Protein AF-J9YYL7-F1 (afdb_monomer)

Sequence (156 aa):
MSNNVCNCLGYFLAYDLSNFLKIMRFIILFLLGVLVISCETTSPVASPEIIPEPEQKIIYEPKEEVQVIEEKDERKIKDFSNIKSFEGKKIATLQEQYGDFNFSKLEQTFEFHRYNAGGCRVFIQNYTSNKLIIHITIYDLETNSVYEKYEEEKCL

Foldseek 3Di:
DDDPPPPVVVVVVVVVVVVVVVVVVVVVVVVVVVVVVPPPDDDPPPDPPPDPDDDDDPPDDDPPPPPPPPPDDPPPQDACQCVQVQQQHAPVVVCVRPNDFPDWDDDDFKIWTWDQRAQWIWIWIAGPPRRGTHGIWIAGNPVRDTDPGDDSVSRD

Structure (mmCIF, N/CA/C/O backbone):
data_AF-J9YYL7-F1
#
_entry.id   AF-J9YYL7-F1
#
loop_
_atom_site.group_PDB
_atom_site.id
_atom_site.type_symbol
_atom_site.label_atom_id
_atom_site.label_alt_id
_atom_site.label_comp_id
_atom_site.label_asym_id
_atom_site.label_entity_id
_atom_site.label_seq_id
_atom_site.pdbx_PDB_ins_code
_atom_site.Cartn_x
_atom_site.Cartn_y
_atom_site.Cartn_z
_atom_site.occupancy
_atom_site.B_iso_or_equiv
_atom_site.auth_seq_id
_atom_site.auth_comp_id
_atom_site.auth_asym_id
_atom_site.auth_atom_id
_atom_site.pdbx_PDB_model_num
ATOM 1 N N . MET A 1 1 ? 15.305 77.788 36.561 1.00 37.00 1 MET A N 1
ATOM 2 C CA . MET A 1 1 ? 14.373 76.748 36.068 1.00 37.00 1 MET A CA 1
ATOM 3 C C . MET A 1 1 ? 15.195 75.531 35.684 1.00 37.00 1 MET A C 1
ATOM 5 O O . MET A 1 1 ? 16.247 75.702 35.089 1.00 37.00 1 MET A O 1
ATOM 9 N N . SER A 1 2 ? 14.781 74.358 36.163 1.00 43.09 2 SER A N 1
ATOM 10 C CA . SER A 1 2 ? 15.556 73.110 36.201 1.00 43.09 2 SER A CA 1
ATOM 11 C C . SER A 1 2 ? 15.905 72.565 34.810 1.00 43.09 2 SER A C 1
ATOM 13 O O . SER A 1 2 ? 15.025 72.445 33.959 1.00 43.09 2 SER A O 1
ATOM 15 N N . ASN A 1 3 ? 17.175 72.208 34.601 1.00 46.25 3 ASN A N 1
ATOM 16 C CA . ASN A 1 3 ? 17.682 71.568 33.385 1.00 46.25 3 ASN A CA 1
ATOM 17 C C . ASN A 1 3 ? 17.266 70.088 33.347 1.00 46.25 3 ASN A C 1
ATOM 19 O O . ASN A 1 3 ? 17.994 69.224 33.829 1.00 46.25 3 ASN A O 1
ATOM 23 N N . ASN A 1 4 ? 16.118 69.778 32.745 1.00 55.53 4 ASN A N 1
ATOM 24 C CA . ASN A 1 4 ? 15.758 68.398 32.409 1.00 55.53 4 ASN A CA 1
ATOM 25 C C . ASN A 1 4 ? 16.406 68.005 31.075 1.00 55.53 4 ASN A C 1
ATOM 27 O O . ASN A 1 4 ? 15.763 68.014 30.026 1.00 55.53 4 ASN A O 1
ATOM 31 N N . VAL A 1 5 ? 17.692 67.648 31.111 1.00 57.06 5 VAL A N 1
ATOM 32 C CA . VAL A 1 5 ? 18.320 66.913 30.006 1.00 57.06 5 VAL A CA 1
ATOM 33 C C . VAL A 1 5 ? 17.769 65.488 30.056 1.00 57.06 5 VAL A C 1
ATOM 35 O O . VAL A 1 5 ? 18.203 64.662 30.857 1.00 57.06 5 VAL A O 1
ATOM 38 N N . CYS A 1 6 ? 16.744 65.222 29.247 1.00 59.53 6 CYS A N 1
ATOM 39 C CA . CYS A 1 6 ? 16.168 63.891 29.100 1.00 59.53 6 CYS A CA 1
ATOM 40 C C . CYS A 1 6 ? 17.238 62.964 28.508 1.00 59.53 6 CYS A C 1
ATOM 42 O O . CYS A 1 6 ? 17.609 63.085 27.341 1.00 59.53 6 CYS A O 1
ATOM 44 N N . ASN A 1 7 ? 17.777 62.067 29.333 1.00 62.38 7 ASN A N 1
ATOM 45 C CA . ASN A 1 7 ? 18.865 61.174 28.953 1.00 62.38 7 ASN A CA 1
ATOM 46 C C . ASN A 1 7 ? 18.301 59.976 28.162 1.00 62.38 7 ASN A C 1
ATOM 48 O O . ASN A 1 7 ? 18.249 58.848 28.654 1.00 62.38 7 ASN A O 1
ATOM 52 N N . CYS A 1 8 ? 17.811 60.239 26.944 1.00 59.81 8 CYS A N 1
ATOM 53 C CA . CYS A 1 8 ? 17.194 59.245 26.054 1.00 59.81 8 CYS A CA 1
ATOM 54 C C . CYS A 1 8 ? 18.130 58.065 25.750 1.00 59.81 8 CYS A C 1
ATOM 56 O O . CYS A 1 8 ? 17.670 56.936 25.601 1.00 59.81 8 CYS A O 1
ATOM 58 N N . LEU A 1 9 ? 19.444 58.312 25.727 1.00 58.00 9 LEU A N 1
ATOM 59 C CA . LEU A 1 9 ? 20.457 57.275 25.539 1.00 58.00 9 LEU A CA 1
ATOM 60 C C . LEU A 1 9 ? 20.478 56.285 26.716 1.00 58.00 9 LEU A C 1
ATOM 62 O O . LEU A 1 9 ? 20.575 55.080 26.508 1.00 58.00 9 LEU A O 1
ATOM 66 N N . GLY A 1 10 ? 20.305 56.776 27.947 1.00 60.97 10 GLY A N 1
ATOM 67 C CA . GLY A 1 10 ? 20.226 55.935 29.143 1.00 60.97 10 GLY A CA 1
ATOM 68 C C . GLY A 1 10 ? 18.981 55.046 29.163 1.00 60.97 10 GLY A C 1
ATOM 69 O O . GLY A 1 10 ? 19.075 53.876 29.520 1.00 60.97 10 GLY A O 1
ATOM 70 N N . TYR A 1 11 ? 17.832 55.563 28.716 1.00 61.41 11 TYR A N 1
ATOM 71 C CA . TYR A 1 11 ? 16.601 54.771 28.602 1.00 61.41 11 TYR A CA 1
ATOM 72 C C . TYR A 1 11 ? 16.683 53.705 27.504 1.00 61.41 11 TYR A C 1
ATOM 74 O O . TYR A 1 11 ? 16.217 52.588 27.718 1.00 61.41 11 TYR A O 1
ATOM 82 N N . PHE A 1 12 ? 17.305 54.017 26.363 1.00 60.12 12 PHE A N 1
ATOM 83 C CA . PHE A 1 12 ? 17.519 53.046 25.288 1.00 60.12 12 PHE A CA 1
ATOM 84 C C . PHE A 1 12 ? 18.457 51.914 25.729 1.00 60.12 12 PHE A C 1
ATOM 86 O O . PHE A 1 12 ? 18.115 50.741 25.589 1.00 60.12 12 PHE A O 1
ATOM 93 N N . LEU A 1 13 ? 19.587 52.255 26.360 1.00 58.84 13 LEU A N 1
ATOM 94 C CA . LEU A 1 13 ? 20.533 51.269 26.892 1.00 58.84 13 LEU A CA 1
ATOM 95 C C . LEU A 1 13 ? 19.921 50.426 28.020 1.00 58.84 13 LEU A C 1
ATOM 97 O O . LEU A 1 13 ? 20.156 49.223 28.077 1.00 58.84 13 LEU A O 1
ATOM 101 N N . ALA A 1 14 ? 19.104 51.020 28.896 1.00 64.38 14 ALA A N 1
ATOM 102 C CA . ALA A 1 14 ? 18.407 50.281 29.948 1.00 64.38 14 ALA A CA 1
ATOM 103 C C . ALA A 1 14 ? 17.335 49.331 29.386 1.00 64.38 14 ALA A C 1
ATOM 105 O O . ALA A 1 14 ? 17.177 48.217 29.889 1.00 64.38 14 ALA A O 1
ATOM 106 N N . TYR A 1 15 ? 16.619 49.745 28.335 1.00 66.88 15 TYR A N 1
ATOM 107 C CA . TYR A 1 15 ? 15.634 48.905 27.653 1.00 66.88 15 TYR A CA 1
ATOM 108 C C . TYR A 1 15 ? 16.302 47.696 26.990 1.00 66.88 15 TYR A C 1
ATOM 110 O O . TYR A 1 15 ? 15.877 46.561 27.222 1.00 66.88 15 TYR A O 1
ATOM 118 N N . ASP A 1 16 ? 17.386 47.925 26.251 1.00 64.00 16 ASP A N 1
ATOM 119 C CA . ASP A 1 16 ? 18.127 46.870 25.558 1.00 64.00 16 ASP A CA 1
ATOM 120 C C . ASP A 1 16 ? 18.799 45.905 26.551 1.00 64.00 16 ASP A C 1
ATOM 122 O O . ASP A 1 16 ? 18.652 44.687 26.448 1.00 64.00 16 ASP A O 1
ATOM 126 N N . LEU A 1 17 ? 19.396 46.434 27.628 1.00 70.19 17 LEU A N 1
ATOM 127 C CA . LEU A 1 17 ? 19.954 45.627 28.718 1.00 70.19 17 LEU A CA 1
ATOM 128 C C . LEU A 1 17 ? 18.874 44.782 29.414 1.00 70.19 17 LEU A C 1
ATOM 130 O O . LEU A 1 17 ? 19.106 43.612 29.720 1.00 70.19 17 LEU A O 1
ATOM 134 N N . SER A 1 18 ? 17.674 45.334 29.632 1.00 71.38 18 SER A N 1
ATOM 135 C CA . SER A 1 18 ? 16.562 44.598 30.251 1.00 71.38 18 SER A CA 1
ATOM 136 C C . SER A 1 18 ? 16.039 43.460 29.368 1.00 71.38 18 SER A C 1
ATOM 138 O O . SER A 1 18 ? 15.687 42.392 29.878 1.00 71.38 18 SER A O 1
ATOM 140 N N . ASN A 1 19 ? 16.025 43.654 28.047 1.00 73.75 19 ASN A N 1
ATOM 141 C CA . ASN A 1 19 ? 15.648 42.621 27.088 1.00 73.75 19 ASN A CA 1
ATOM 142 C C . ASN A 1 19 ? 16.740 41.558 26.969 1.00 73.75 19 ASN A C 1
ATOM 144 O O . ASN A 1 19 ? 16.424 40.369 26.995 1.00 73.75 19 ASN A O 1
ATOM 148 N N . PHE A 1 20 ? 18.010 41.962 26.958 1.00 72.31 20 PHE A N 1
ATOM 149 C CA . PHE A 1 20 ? 19.144 41.044 26.990 1.00 72.31 20 PHE A CA 1
ATOM 150 C C . PHE A 1 20 ? 19.128 40.163 28.250 1.00 72.31 20 PHE A C 1
ATOM 152 O O . PHE A 1 20 ? 19.264 38.946 28.154 1.00 72.31 20 PHE A O 1
ATOM 159 N N . LEU A 1 21 ? 18.852 40.739 29.426 1.00 73.38 21 LEU A N 1
ATOM 160 C CA . LEU A 1 21 ? 18.686 39.996 30.685 1.00 73.38 21 LEU A CA 1
ATOM 161 C C . LEU A 1 21 ? 17.524 38.995 30.637 1.00 73.38 21 LEU A C 1
ATOM 163 O O . LEU A 1 21 ? 17.659 37.873 31.132 1.00 73.38 21 LEU A O 1
ATOM 167 N N . LYS A 1 22 ? 16.390 39.366 30.029 1.00 75.81 22 LYS A N 1
ATOM 168 C CA . LYS A 1 22 ? 15.257 38.445 29.835 1.00 75.81 22 LYS A CA 1
ATOM 169 C C . LYS A 1 22 ? 15.639 37.288 28.915 1.00 75.81 22 LYS A C 1
ATOM 171 O O . LYS A 1 22 ? 15.399 36.139 29.275 1.00 75.81 22 LYS A O 1
ATOM 176 N N . ILE A 1 23 ? 16.264 37.579 27.774 1.00 78.94 23 ILE A N 1
ATOM 177 C CA . ILE A 1 23 ? 16.692 36.572 26.792 1.00 78.94 23 ILE A CA 1
ATOM 178 C C . ILE A 1 23 ? 17.724 35.622 27.414 1.00 78.94 23 ILE A C 1
ATOM 180 O O . ILE A 1 23 ? 17.555 34.407 27.338 1.00 78.94 23 ILE A O 1
ATOM 184 N N . MET A 1 24 ? 18.728 36.148 28.121 1.00 76.81 24 MET A N 1
ATOM 185 C CA . MET A 1 24 ? 19.731 35.336 28.821 1.00 76.81 24 MET A CA 1
ATOM 186 C C . MET A 1 24 ? 19.106 34.421 29.876 1.00 76.81 24 MET A C 1
ATOM 188 O O . MET A 1 24 ? 19.484 33.255 29.980 1.00 76.81 24 MET A O 1
ATOM 192 N N . ARG A 1 25 ? 18.103 34.899 30.623 1.00 77.06 25 ARG A N 1
ATOM 193 C CA . ARG A 1 25 ? 17.369 34.066 31.587 1.00 77.06 25 ARG A CA 1
ATOM 194 C C . ARG A 1 25 ? 16.623 32.917 30.902 1.00 77.06 25 ARG A C 1
ATOM 196 O O . ARG A 1 25 ? 16.635 31.806 31.425 1.00 77.06 25 ARG A O 1
ATOM 203 N N . PHE A 1 26 ? 16.014 33.159 29.741 1.00 76.50 26 PHE A N 1
ATOM 204 C CA . PHE A 1 26 ? 15.372 32.105 28.949 1.00 76.50 26 PHE A CA 1
ATOM 205 C C . PHE A 1 26 ? 16.379 31.079 28.419 1.00 76.50 26 PHE A C 1
ATOM 207 O O . PHE A 1 26 ? 16.121 29.883 28.517 1.00 76.50 26 PHE A O 1
ATOM 214 N N . ILE A 1 27 ? 17.540 31.525 27.930 1.00 79.62 27 ILE A N 1
ATOM 215 C CA . ILE A 1 27 ? 18.604 30.634 27.439 1.00 79.62 27 ILE A CA 1
ATOM 216 C C . ILE A 1 27 ? 19.144 29.751 28.573 1.00 79.62 27 ILE A C 1
ATOM 218 O O . ILE A 1 27 ? 19.286 28.545 28.388 1.00 79.62 27 ILE A O 1
ATOM 222 N N . ILE A 1 28 ? 19.385 30.313 29.763 1.00 77.50 28 ILE A N 1
ATOM 223 C CA . ILE A 1 28 ? 19.849 29.546 30.933 1.00 77.50 28 ILE A CA 1
ATOM 224 C C . ILE A 1 28 ? 18.816 28.488 31.346 1.00 77.50 28 ILE A C 1
ATOM 226 O O . ILE A 1 28 ? 19.183 27.345 31.610 1.00 77.50 28 ILE A O 1
ATOM 230 N N . LEU A 1 29 ? 17.527 28.840 31.375 1.00 76.19 29 LEU A N 1
ATOM 231 C CA . LEU A 1 29 ? 16.455 27.893 31.706 1.00 76.19 29 LEU A CA 1
ATOM 232 C C . LEU A 1 29 ? 16.318 26.784 30.654 1.00 76.19 29 LEU A C 1
ATOM 234 O O . LEU A 1 29 ? 16.126 25.625 31.014 1.00 76.19 29 LEU A O 1
ATOM 238 N N . PHE A 1 30 ? 16.460 27.123 29.372 1.00 76.25 30 PHE A N 1
ATOM 239 C CA . PHE A 1 30 ? 16.448 26.151 28.282 1.00 76.25 30 PHE A CA 1
ATOM 240 C C . PHE A 1 30 ? 17.630 25.173 28.383 1.00 76.25 30 PHE A C 1
ATOM 242 O O . PHE A 1 30 ? 17.430 23.963 28.311 1.00 76.25 30 PHE A O 1
ATOM 249 N N . LEU A 1 31 ? 18.843 25.675 28.641 1.00 71.44 31 LEU A N 1
ATOM 250 C CA . LEU A 1 31 ? 20.041 24.845 28.828 1.00 71.44 31 LEU A CA 1
ATOM 251 C C . LEU A 1 31 ? 19.940 23.932 30.059 1.00 71.44 31 LEU A C 1
ATOM 253 O O . LEU A 1 31 ? 20.321 22.765 29.982 1.00 71.44 31 LEU A O 1
ATOM 257 N N . LEU A 1 32 ? 19.384 24.425 31.172 1.00 67.19 32 LEU A N 1
ATOM 258 C CA . LEU A 1 32 ? 19.108 23.595 32.349 1.00 67.19 32 LEU A CA 1
ATOM 259 C C . LEU A 1 32 ? 18.100 22.483 32.033 1.00 67.19 32 LEU A C 1
ATOM 261 O O . LEU A 1 32 ? 18.303 21.359 32.478 1.00 67.19 32 LEU A O 1
ATOM 265 N N . GLY A 1 33 ? 17.067 22.764 31.230 1.00 64.31 33 GLY A N 1
ATOM 266 C CA . GLY A 1 33 ? 16.087 21.769 30.782 1.00 64.31 33 GLY A CA 1
ATOM 267 C C . GLY A 1 33 ? 16.692 20.643 29.935 1.00 64.31 33 GLY A C 1
ATOM 268 O O . GLY A 1 33 ? 16.348 19.480 30.130 1.00 64.31 33 GLY A O 1
ATOM 269 N N . VAL A 1 34 ? 17.639 20.963 29.046 1.00 63.31 34 VAL A N 1
ATOM 270 C CA . VAL A 1 34 ? 18.336 19.965 28.210 1.00 63.31 34 VAL A CA 1
ATOM 271 C C . VAL A 1 34 ? 19.192 19.007 29.054 1.00 63.31 34 VAL A C 1
ATOM 273 O O . VAL A 1 34 ? 19.259 17.814 28.755 1.00 63.31 34 VAL A O 1
ATOM 276 N N . LEU A 1 35 ? 19.794 19.491 30.147 1.00 60.03 35 LEU A N 1
ATOM 277 C CA . LEU A 1 35 ? 20.589 18.653 31.053 1.00 60.03 35 LEU A CA 1
ATOM 278 C C . LEU A 1 35 ? 19.742 17.620 31.820 1.00 60.03 35 LEU A C 1
ATOM 280 O O . LEU A 1 35 ? 20.239 16.530 32.095 1.00 60.03 35 LEU A O 1
ATOM 284 N N . VAL A 1 36 ? 18.467 17.906 32.124 1.00 59.62 36 VAL A N 1
ATOM 285 C CA . VAL A 1 36 ? 17.605 16.971 32.885 1.00 59.62 36 VAL A CA 1
ATOM 286 C C . VAL A 1 36 ? 17.099 15.797 32.033 1.00 59.62 36 VAL A C 1
ATOM 288 O O . VAL A 1 36 ? 16.786 14.745 32.576 1.00 59.62 36 VAL A O 1
ATOM 291 N N . ILE A 1 37 ? 17.064 15.934 30.701 1.00 58.69 37 ILE A N 1
ATOM 292 C CA . ILE A 1 37 ? 16.604 14.876 29.775 1.00 58.69 37 ILE A CA 1
ATOM 293 C C . ILE A 1 37 ? 17.722 13.850 29.481 1.00 58.69 37 ILE A C 1
ATOM 295 O O . ILE A 1 37 ? 17.466 12.788 28.924 1.00 58.69 37 ILE A O 1
ATOM 299 N N . SER A 1 38 ? 18.966 14.122 29.892 1.00 52.88 38 SER A N 1
ATOM 300 C CA . SER A 1 38 ? 20.128 13.277 29.566 1.00 52.88 38 SER A CA 1
ATOM 301 C C . SER A 1 38 ? 20.551 12.313 30.686 1.00 52.88 38 SER A C 1
ATOM 303 O O . SER A 1 38 ? 21.620 11.717 30.590 1.00 52.88 38 SER A O 1
ATOM 305 N N . CYS A 1 39 ? 19.756 12.152 31.752 1.00 60.16 39 CYS A N 1
ATOM 306 C CA . CYS 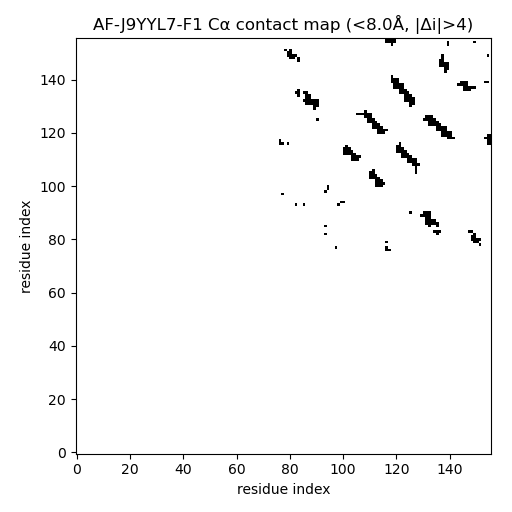A 1 39 ? 20.149 11.363 32.930 1.00 60.16 39 CYS A CA 1
ATOM 307 C C . CYS A 1 39 ? 19.222 10.179 33.259 1.00 60.16 39 CYS A C 1
ATOM 309 O O . CYS A 1 39 ? 19.144 9.759 34.408 1.00 60.16 39 CYS A O 1
ATOM 311 N N . GLU A 1 40 ? 18.556 9.596 32.261 1.00 61.94 40 GLU A N 1
ATOM 312 C CA . GLU A 1 40 ? 17.951 8.264 32.386 1.00 61.94 40 GLU A CA 1
ATOM 313 C C . GLU A 1 40 ? 18.340 7.396 31.185 1.00 61.94 40 GLU A C 1
ATOM 315 O O . GLU A 1 40 ? 17.557 7.234 30.265 1.00 61.94 40 GLU A O 1
ATOM 320 N N . THR A 1 41 ? 19.583 6.899 31.171 1.00 58.47 41 THR A N 1
ATOM 321 C CA . THR A 1 41 ? 19.959 5.510 30.818 1.00 58.47 41 THR A CA 1
ATOM 322 C C . THR A 1 41 ? 21.484 5.372 30.835 1.00 58.47 41 THR A C 1
ATOM 324 O O . THR A 1 41 ? 22.145 5.329 29.800 1.00 58.47 41 THR A O 1
ATOM 327 N N . THR A 1 42 ? 22.062 5.251 32.023 1.00 56.75 42 THR A N 1
ATOM 328 C CA . THR A 1 42 ? 23.357 4.579 32.181 1.00 56.75 42 THR A CA 1
ATOM 329 C C . THR A 1 42 ? 23.300 3.820 33.492 1.00 56.75 42 THR A C 1
ATOM 331 O O . THR A 1 42 ? 23.797 4.262 34.525 1.00 56.75 42 THR A O 1
ATOM 334 N N . SER A 1 43 ? 22.630 2.664 33.472 1.00 47.53 43 SER A N 1
ATOM 335 C CA . SER A 1 43 ? 22.896 1.651 34.490 1.00 47.53 43 SER A CA 1
ATOM 336 C C . SER A 1 43 ? 24.404 1.390 34.480 1.00 47.53 43 SER A C 1
ATOM 338 O O . SER A 1 43 ? 24.957 1.170 33.397 1.00 47.53 43 SER A O 1
ATOM 340 N N . PRO A 1 44 ? 25.093 1.434 35.633 1.00 43.06 44 PRO A N 1
ATOM 341 C CA . PRO A 1 44 ? 26.480 1.022 35.690 1.00 43.06 44 PRO A CA 1
ATOM 342 C C . PRO A 1 44 ? 26.495 -0.462 35.338 1.00 43.06 44 PRO A C 1
ATOM 344 O O . PRO A 1 44 ? 26.016 -1.298 36.103 1.00 43.06 44 PRO A O 1
ATOM 347 N N . VAL A 1 45 ? 26.979 -0.770 34.135 1.00 45.19 45 VAL A N 1
ATOM 348 C CA . VAL A 1 45 ? 27.333 -2.128 33.744 1.00 45.19 45 VAL A CA 1
ATOM 349 C C . VAL A 1 45 ? 28.359 -2.575 34.775 1.00 45.19 45 VAL A C 1
ATOM 351 O O . VAL A 1 45 ? 29.477 -2.060 34.829 1.00 45.19 45 VAL A O 1
ATOM 354 N N . ALA A 1 46 ? 27.911 -3.460 35.664 1.00 46.91 46 ALA A N 1
ATOM 355 C CA . ALA A 1 46 ? 28.775 -4.221 36.539 1.00 46.91 46 ALA A CA 1
ATOM 356 C C . ALA A 1 46 ? 29.900 -4.829 35.690 1.00 46.91 46 ALA A C 1
ATOM 358 O O . ALA A 1 46 ? 29.679 -5.167 34.530 1.00 46.91 46 ALA A O 1
ATOM 359 N N . SER A 1 47 ? 31.094 -4.880 36.280 1.00 50.09 47 SER A N 1
ATOM 360 C CA . SER A 1 47 ? 32.347 -5.452 35.780 1.00 50.09 47 SER A CA 1
ATOM 361 C C . SER A 1 47 ? 32.213 -6.457 34.627 1.00 50.09 47 SER A C 1
ATOM 363 O O . SER A 1 47 ? 31.310 -7.288 34.668 1.00 50.09 47 SER A O 1
ATOM 365 N N . PRO A 1 48 ? 33.146 -6.471 33.652 1.00 47.25 48 PRO A N 1
ATOM 366 C CA . PRO A 1 48 ? 33.098 -7.411 32.541 1.00 47.25 48 PRO A CA 1
ATOM 367 C C . PRO A 1 48 ? 33.290 -8.832 33.075 1.00 47.25 48 PRO A C 1
ATOM 369 O O . PRO A 1 48 ? 34.409 -9.302 33.279 1.00 47.25 48 PRO A O 1
ATOM 372 N N . GLU A 1 49 ? 32.181 -9.507 33.345 1.00 53.72 49 GLU A N 1
ATOM 373 C CA . GLU A 1 49 ? 32.145 -10.944 33.515 1.00 53.72 49 GLU A CA 1
ATOM 374 C C . GLU A 1 49 ? 32.432 -11.517 32.127 1.00 53.72 49 GLU A C 1
ATOM 376 O O . GLU A 1 49 ? 31.737 -11.215 31.156 1.00 53.72 49 GLU A O 1
ATOM 381 N N . ILE A 1 50 ? 33.548 -12.233 32.000 1.00 56.47 50 ILE A N 1
ATOM 382 C CA . ILE A 1 50 ? 33.970 -12.852 30.746 1.00 56.47 50 ILE A CA 1
ATOM 383 C C . ILE A 1 50 ? 32.912 -13.901 30.405 1.00 56.47 50 ILE A C 1
ATOM 385 O O . ILE A 1 50 ? 32.924 -15.004 30.947 1.00 56.47 50 ILE A O 1
ATOM 389 N N . ILE A 1 51 ? 31.971 -13.532 29.539 1.00 60.00 51 ILE A N 1
ATOM 390 C CA . ILE A 1 51 ? 31.001 -14.456 28.963 1.00 60.00 51 ILE A CA 1
ATOM 391 C C . ILE A 1 51 ? 31.812 -15.391 28.054 1.00 60.00 51 ILE A C 1
ATOM 393 O O . ILE A 1 51 ? 32.432 -14.897 27.106 1.00 60.00 51 ILE A O 1
ATOM 397 N N . PRO A 1 52 ? 31.881 -16.707 28.329 1.00 62.97 52 PRO A N 1
ATOM 398 C CA . PRO A 1 52 ? 32.519 -17.635 27.409 1.00 62.97 52 PRO A CA 1
ATOM 399 C C . PRO A 1 52 ? 31.794 -17.574 26.062 1.00 62.97 52 PRO A C 1
ATOM 401 O O . PRO A 1 52 ? 30.571 -17.430 26.010 1.00 62.97 52 PRO A O 1
ATOM 404 N N . GLU A 1 53 ? 32.567 -17.639 24.981 1.00 57.56 53 GLU A N 1
ATOM 405 C CA . GLU A 1 53 ? 32.065 -17.553 23.614 1.00 57.56 53 GLU A CA 1
ATOM 406 C C . GLU A 1 53 ? 30.910 -18.556 23.420 1.00 57.56 53 GLU A C 1
ATOM 408 O O . GLU A 1 53 ? 31.065 -19.736 23.751 1.00 57.56 53 GLU A O 1
ATOM 413 N N . PRO A 1 54 ? 29.722 -18.110 22.969 1.00 56.66 54 PRO A N 1
ATOM 414 C CA . PRO A 1 54 ? 28.579 -18.996 22.847 1.00 56.66 54 PRO A CA 1
ATOM 415 C C . PRO A 1 54 ? 28.876 -20.049 21.781 1.00 56.66 54 PRO A C 1
ATOM 417 O O . PRO A 1 54 ? 29.072 -19.724 20.610 1.00 56.66 54 PRO A O 1
ATOM 420 N N . GLU A 1 55 ? 28.886 -21.318 22.187 1.00 64.31 55 GLU A N 1
ATOM 421 C CA . GLU A 1 55 ? 28.942 -22.440 21.255 1.00 64.31 55 GLU A CA 1
ATOM 422 C C . GLU A 1 55 ? 27.827 -22.276 20.213 1.00 64.31 55 GLU A C 1
ATOM 424 O O . GLU A 1 55 ? 26.660 -22.066 20.565 1.00 64.31 55 GLU A O 1
ATOM 429 N N . GLN A 1 56 ? 28.186 -22.353 18.926 1.00 57.16 56 GLN A N 1
ATOM 430 C CA . GLN A 1 56 ? 27.237 -22.310 17.816 1.00 57.16 56 GLN A CA 1
ATOM 431 C C . GLN A 1 56 ? 26.236 -23.463 17.948 1.00 57.16 56 GLN A C 1
ATOM 433 O O . GLN A 1 56 ? 26.440 -24.561 17.435 1.00 57.16 56 GLN A O 1
ATOM 438 N N . LYS A 1 57 ? 25.108 -23.214 18.611 1.00 59.12 57 LYS A N 1
ATOM 439 C CA . LYS A 1 57 ? 23.934 -24.066 18.469 1.00 59.12 57 LYS A CA 1
ATOM 440 C C . LYS A 1 57 ? 23.309 -23.740 17.123 1.00 59.12 57 LYS A C 1
ATOM 442 O O . LYS A 1 57 ? 22.787 -22.647 16.923 1.00 59.12 57 LYS A O 1
ATOM 447 N N . ILE A 1 58 ? 23.383 -24.693 16.200 1.00 58.06 58 ILE A N 1
ATOM 448 C CA . ILE A 1 58 ? 22.629 -24.674 14.948 1.00 58.06 58 ILE A CA 1
ATOM 449 C C . ILE A 1 58 ? 21.144 -24.650 15.339 1.00 58.06 58 ILE A C 1
ATOM 451 O O . ILE A 1 58 ? 20.583 -25.660 15.749 1.00 58.06 58 ILE A O 1
ATOM 455 N N . ILE A 1 59 ? 20.520 -23.470 15.296 1.00 64.88 59 ILE A N 1
ATOM 456 C CA . ILE A 1 59 ? 19.107 -23.275 15.679 1.00 64.88 59 ILE A CA 1
ATOM 457 C C . ILE A 1 59 ? 18.149 -23.642 14.534 1.00 64.88 59 ILE A C 1
ATOM 459 O O . ILE A 1 59 ? 16.934 -23.528 14.679 1.00 64.88 59 ILE A O 1
ATOM 463 N N . TYR A 1 60 ? 18.686 -24.063 13.387 1.00 57.31 60 TYR A N 1
ATOM 464 C CA . TYR A 1 60 ? 17.897 -24.474 12.238 1.00 57.31 60 TYR A CA 1
ATOM 465 C C . TYR A 1 60 ? 18.584 -25.619 11.499 1.00 57.31 60 TYR A C 1
ATOM 467 O O . TYR A 1 60 ? 19.517 -25.415 10.727 1.00 57.31 60 TYR A O 1
ATOM 475 N N . GLU A 1 61 ? 18.096 -26.829 11.738 1.00 59.72 61 GLU A N 1
ATOM 476 C CA . GLU A 1 61 ? 18.176 -27.898 10.754 1.00 59.72 61 GLU A CA 1
ATOM 477 C C . GLU A 1 61 ? 16.970 -27.695 9.824 1.00 59.72 61 GLU A C 1
ATOM 479 O O . GLU A 1 61 ? 15.831 -27.726 10.310 1.00 59.72 61 GLU A O 1
ATOM 484 N N . PRO A 1 62 ? 17.167 -27.415 8.522 1.00 49.09 62 PRO A N 1
ATOM 485 C CA . PRO A 1 62 ? 16.061 -27.354 7.585 1.00 49.09 62 PRO A CA 1
ATOM 486 C C . PRO A 1 62 ? 15.363 -28.708 7.603 1.00 49.09 62 PRO A C 1
ATOM 488 O O . PRO A 1 62 ? 15.919 -29.709 7.160 1.00 49.09 62 PRO A O 1
ATOM 491 N N . LYS A 1 63 ? 14.140 -28.751 8.131 1.00 55.16 63 LYS A N 1
ATOM 492 C CA . LYS A 1 63 ? 13.258 -29.878 7.860 1.00 55.16 63 LYS A CA 1
ATOM 493 C C . LYS A 1 63 ? 12.985 -29.823 6.365 1.00 55.16 63 LYS A C 1
ATOM 495 O O . LYS A 1 63 ? 12.345 -28.880 5.902 1.00 55.16 63 LYS A O 1
ATOM 500 N N . GLU A 1 64 ? 13.521 -30.783 5.617 1.00 57.75 64 GLU A N 1
ATOM 501 C CA . GLU A 1 64 ? 13.111 -31.048 4.241 1.00 57.75 64 GLU A CA 1
ATOM 502 C C . GLU A 1 64 ? 11.641 -31.478 4.248 1.00 57.75 64 GLU A C 1
ATOM 504 O O . GLU A 1 64 ? 11.293 -32.651 4.146 1.00 57.75 64 GLU A O 1
ATOM 509 N N . GLU A 1 65 ? 10.746 -30.509 4.377 1.00 47.53 65 GLU A N 1
ATOM 510 C CA . GLU A 1 65 ? 9.427 -30.631 3.793 1.00 47.53 65 GLU A CA 1
ATOM 511 C C . GLU A 1 65 ? 9.593 -30.194 2.345 1.00 47.53 65 GLU A C 1
ATOM 513 O O . GLU A 1 65 ? 9.596 -29.006 2.020 1.00 47.53 65 GLU A O 1
ATOM 518 N N . VAL A 1 66 ? 9.812 -31.190 1.484 1.00 48.22 66 VAL A N 1
ATOM 519 C CA . VAL A 1 66 ? 9.700 -31.072 0.031 1.00 48.22 66 VAL A CA 1
ATOM 520 C C . VAL A 1 66 ? 8.264 -30.634 -0.265 1.00 48.22 66 VAL A C 1
ATOM 522 O O . VAL A 1 66 ? 7.379 -31.446 -0.524 1.00 48.22 66 VAL A O 1
ATOM 525 N N . GLN A 1 67 ? 8.008 -29.332 -0.176 1.00 40.72 67 GLN A N 1
ATOM 526 C CA . GLN A 1 67 ? 6.855 -28.735 -0.818 1.00 40.72 67 GLN A CA 1
ATOM 527 C C . GLN A 1 67 ? 7.160 -28.788 -2.304 1.00 40.72 67 GLN A C 1
ATOM 529 O O . GLN A 1 67 ? 8.078 -28.128 -2.793 1.00 40.72 67 GLN A O 1
ATOM 534 N N . VAL A 1 68 ? 6.428 -29.662 -2.989 1.00 43.59 68 VAL A N 1
ATOM 535 C CA . VAL A 1 68 ? 6.339 -29.713 -4.442 1.00 43.59 68 VAL A CA 1
ATOM 536 C C . VAL A 1 68 ? 6.189 -28.275 -4.928 1.00 43.59 68 VAL A C 1
ATOM 538 O O . VAL A 1 68 ? 5.182 -27.623 -4.663 1.00 43.59 68 VAL A O 1
ATOM 541 N N . ILE A 1 69 ? 7.235 -27.759 -5.570 1.00 47.59 69 ILE A N 1
ATOM 542 C CA . ILE A 1 69 ? 7.175 -26.492 -6.282 1.00 47.59 69 ILE A CA 1
ATOM 543 C C . ILE A 1 69 ? 6.251 -26.784 -7.458 1.00 47.59 69 ILE A C 1
ATOM 545 O O . ILE A 1 69 ? 6.687 -27.376 -8.443 1.00 47.59 69 ILE A O 1
ATOM 549 N N . GLU A 1 70 ? 4.966 -26.449 -7.320 1.00 41.31 70 GLU A N 1
ATOM 550 C CA . GLU A 1 70 ? 4.081 -26.342 -8.473 1.00 41.31 70 GLU A CA 1
ATOM 551 C C . GLU A 1 70 ? 4.802 -25.460 -9.491 1.00 41.31 70 GLU A C 1
ATOM 553 O O . GLU A 1 70 ? 5.236 -24.343 -9.173 1.00 41.31 70 GLU A O 1
ATOM 558 N N . GLU A 1 71 ? 5.026 -26.020 -10.681 1.00 38.88 71 GLU A N 1
ATOM 559 C CA . GLU A 1 71 ? 5.574 -25.299 -11.817 1.00 38.88 71 GLU A CA 1
ATOM 560 C C . GLU A 1 71 ? 4.817 -23.983 -11.927 1.00 38.88 71 GLU A C 1
ATOM 562 O O . GLU A 1 71 ? 3.606 -23.954 -12.129 1.00 38.88 71 GLU A O 1
ATOM 567 N N . LYS A 1 72 ? 5.545 -22.884 -11.709 1.00 45.12 72 LYS A N 1
ATOM 568 C CA . LYS A 1 72 ? 5.047 -21.538 -11.946 1.00 45.12 72 LYS A CA 1
ATOM 569 C C . LYS A 1 72 ? 4.515 -21.505 -13.366 1.00 45.12 72 LYS A C 1
ATOM 571 O O . LYS A 1 72 ? 5.303 -21.372 -14.304 1.00 45.12 72 LYS A O 1
ATOM 576 N N . ASP A 1 73 ? 3.194 -21.519 -13.478 1.00 41.50 73 ASP A N 1
ATOM 577 C CA . ASP A 1 73 ? 2.499 -20.844 -14.555 1.00 41.50 73 ASP A CA 1
ATOM 578 C C . ASP A 1 73 ? 3.249 -19.541 -14.828 1.00 41.50 73 ASP A C 1
ATOM 580 O O . ASP A 1 73 ? 3.550 -18.776 -13.896 1.00 41.50 73 ASP A O 1
ATOM 584 N N . GLU A 1 74 ? 3.623 -19.341 -16.091 1.00 41.06 74 GLU A N 1
ATOM 585 C CA . GLU A 1 74 ? 4.221 -18.112 -16.591 1.00 41.06 74 GLU A CA 1
ATOM 586 C C . GLU A 1 74 ? 3.501 -16.942 -15.924 1.00 41.06 74 GLU A C 1
ATOM 588 O O . GLU A 1 74 ? 2.306 -16.728 -16.144 1.00 41.06 74 GLU A O 1
ATOM 593 N N . ARG A 1 75 ? 4.190 -16.259 -14.995 1.00 54.22 75 ARG A N 1
ATOM 594 C CA . ARG A 1 75 ? 3.568 -15.258 -14.125 1.00 54.22 75 ARG A CA 1
ATOM 595 C C . ARG A 1 75 ? 3.150 -14.089 -15.002 1.00 54.22 75 ARG A C 1
ATOM 597 O O . ARG A 1 75 ? 3.928 -13.154 -15.165 1.00 54.22 75 ARG A O 1
ATOM 604 N N . LYS A 1 76 ? 1.938 -14.149 -15.563 1.00 57.78 76 LYS A N 1
ATOM 605 C CA . LYS A 1 76 ? 1.294 -13.022 -16.231 1.00 57.78 76 LYS A CA 1
ATOM 606 C C . LYS A 1 76 ? 1.351 -11.869 -15.246 1.00 57.78 76 LYS A C 1
ATOM 608 O O . LYS A 1 76 ? 0.784 -11.953 -14.151 1.00 57.78 76 LYS A O 1
ATOM 613 N N . ILE A 1 77 ? 2.121 -10.848 -15.601 1.00 64.88 77 ILE A N 1
ATOM 614 C CA . ILE A 1 77 ? 2.213 -9.626 -14.819 1.00 64.88 77 ILE A CA 1
ATOM 615 C C . ILE A 1 77 ? 0.785 -9.089 -14.749 1.00 64.88 77 ILE A C 1
ATOM 617 O O . ILE A 1 77 ? 0.121 -8.908 -15.767 1.00 64.88 77 ILE A O 1
ATOM 621 N N . LYS A 1 78 ? 0.253 -8.975 -13.530 1.00 79.56 78 LYS A N 1
ATOM 622 C CA . LYS A 1 78 ? -1.091 -8.438 -13.327 1.00 79.56 78 LYS A CA 1
ATOM 623 C C . LYS A 1 78 ? -1.035 -6.947 -13.648 1.00 79.56 78 LYS A C 1
ATOM 625 O O . LYS A 1 78 ? -0.139 -6.260 -13.167 1.00 79.56 78 LYS A O 1
ATOM 630 N N . ASP A 1 79 ? -1.991 -6.451 -14.427 1.00 87.88 79 ASP A N 1
ATOM 631 C CA . ASP A 1 79 ? -2.103 -5.018 -14.693 1.00 87.88 79 ASP A CA 1
ATOM 632 C C . ASP A 1 79 ? -2.610 -4.295 -13.439 1.00 87.88 79 ASP A C 1
ATOM 634 O O . ASP A 1 79 ? -3.775 -4.424 -13.066 1.00 87.88 79 ASP A O 1
ATOM 638 N N . PHE A 1 80 ? -1.737 -3.521 -12.794 1.00 92.69 80 PHE A N 1
ATOM 639 C CA . PHE A 1 80 ? -2.056 -2.738 -11.600 1.00 92.69 80 PHE A CA 1
ATOM 640 C C . PHE A 1 80 ? -2.458 -1.285 -11.908 1.00 92.69 80 PHE A C 1
ATOM 642 O O . PHE A 1 80 ? -2.545 -0.475 -10.982 1.00 92.69 80 PHE A O 1
ATOM 649 N N . SER A 1 81 ? -2.744 -0.924 -13.167 1.00 92.12 81 SER A N 1
ATOM 650 C CA . SER A 1 81 ? -3.041 0.457 -13.603 1.00 92.12 81 SER A CA 1
ATOM 651 C C . SER A 1 81 ? -4.090 1.183 -12.754 1.00 92.12 81 SER A C 1
ATOM 653 O O . SER A 1 81 ? -4.014 2.400 -12.579 1.00 92.12 81 SER A O 1
ATOM 655 N N . ASN A 1 82 ? -5.057 0.444 -12.200 1.00 93.75 82 ASN A N 1
ATOM 656 C CA . ASN A 1 82 ? -6.171 0.989 -11.419 1.00 93.75 82 ASN A CA 1
ATOM 657 C C . ASN A 1 82 ? -6.048 0.749 -9.905 1.00 93.75 82 ASN A C 1
ATOM 659 O O . ASN A 1 82 ? -7.011 0.999 -9.174 1.00 93.75 82 ASN A O 1
ATOM 663 N N . ILE A 1 83 ? -4.903 0.270 -9.405 1.00 95.88 83 ILE A N 1
ATOM 664 C CA . ILE A 1 83 ? -4.778 -0.154 -8.003 1.00 95.88 83 ILE A CA 1
ATOM 665 C C . ILE A 1 83 ? -5.022 0.989 -7.009 1.00 95.88 83 ILE A C 1
ATOM 667 O O . ILE A 1 83 ? -5.699 0.787 -6.009 1.00 95.88 83 ILE A O 1
ATOM 671 N N . LYS A 1 84 ? -4.595 2.218 -7.320 1.00 96.19 84 LYS A N 1
ATOM 672 C CA . LYS A 1 84 ? -4.831 3.411 -6.484 1.00 96.19 84 LYS A CA 1
ATOM 673 C C . LYS A 1 84 ? -6.314 3.712 -6.238 1.00 96.19 84 LYS A C 1
ATOM 675 O O . LYS A 1 84 ? -6.662 4.252 -5.197 1.00 96.19 84 LYS A O 1
ATOM 680 N N . SER A 1 85 ? -7.212 3.294 -7.136 1.00 96.75 85 SER A N 1
ATOM 681 C CA . SER A 1 85 ? -8.665 3.477 -6.968 1.00 96.75 85 SER A CA 1
ATOM 682 C C . SER A 1 85 ? -9.279 2.650 -5.825 1.00 96.75 85 SER A C 1
ATOM 684 O O . SER A 1 85 ? -10.490 2.715 -5.588 1.00 96.75 85 SER A O 1
ATOM 686 N N . PHE A 1 86 ? -8.472 1.830 -5.148 1.00 97.38 86 PHE A N 1
ATOM 687 C CA . PHE A 1 86 ? -8.866 1.052 -3.980 1.00 97.38 86 PHE A CA 1
ATOM 688 C C . PHE A 1 86 ? -8.603 1.757 -2.650 1.00 97.38 86 PHE A C 1
ATOM 690 O O . PHE A 1 86 ? -9.057 1.261 -1.620 1.00 97.38 86 PHE A O 1
ATOM 697 N N . GLU A 1 87 ? -7.933 2.910 -2.640 1.00 97.44 87 GLU A N 1
ATOM 698 C CA . GLU A 1 87 ? -7.850 3.736 -1.433 1.00 97.44 87 GLU A CA 1
ATOM 699 C C . GLU A 1 87 ? -9.264 4.076 -0.923 1.00 97.44 87 GLU A C 1
ATOM 701 O O . GLU A 1 87 ? -10.175 4.389 -1.692 1.00 97.44 87 GLU A O 1
ATOM 706 N N . GLY A 1 88 ? -9.481 3.917 0.383 1.00 97.69 88 GLY A N 1
ATOM 707 C CA . GLY A 1 88 ? -10.793 4.039 1.022 1.00 97.69 88 GLY A CA 1
ATOM 708 C C . GLY A 1 88 ? -11.713 2.818 0.886 1.00 97.69 88 GLY A C 1
ATOM 709 O O . GLY A 1 88 ? -12.785 2.808 1.493 1.00 97.69 88 GLY A O 1
ATOM 710 N N . LYS A 1 89 ? -11.329 1.769 0.144 1.00 98.25 89 LYS A N 1
ATOM 711 C CA . LYS A 1 89 ? -12.094 0.510 0.034 1.00 98.25 89 LYS A CA 1
ATOM 712 C C . LYS A 1 89 ? -11.585 -0.552 1.010 1.00 98.25 89 LYS A C 1
ATOM 714 O O . LYS A 1 89 ? -10.528 -0.419 1.623 1.00 98.25 89 LYS A O 1
ATOM 719 N N . LYS A 1 90 ? -12.358 -1.628 1.178 1.00 98.00 90 LYS A N 1
ATOM 720 C CA . LYS A 1 90 ? -11.968 -2.787 1.999 1.00 98.00 90 LYS A CA 1
ATOM 721 C C . LYS A 1 90 ? -10.880 -3.598 1.299 1.00 98.00 90 LYS A C 1
ATOM 723 O O . LYS A 1 90 ? -11.017 -3.892 0.113 1.00 98.00 90 LYS A O 1
ATOM 728 N N . ILE A 1 91 ? -9.879 -4.050 2.053 1.00 97.50 91 ILE A N 1
ATOM 729 C CA . ILE A 1 91 ? -8.759 -4.856 1.537 1.00 97.50 91 ILE A CA 1
ATOM 730 C C . ILE A 1 91 ? -9.208 -6.123 0.786 1.00 97.50 91 ILE A C 1
ATOM 732 O O . ILE A 1 91 ? -8.621 -6.473 -0.231 1.00 97.50 91 ILE A O 1
ATOM 736 N N . ALA A 1 92 ? -10.314 -6.740 1.214 1.00 97.00 92 ALA A N 1
ATOM 737 C CA . ALA A 1 92 ? -10.884 -7.924 0.571 1.00 97.00 92 ALA A CA 1
ATOM 738 C C . ALA A 1 92 ? -11.234 -7.686 -0.909 1.00 97.00 92 ALA A C 1
ATOM 740 O O . ALA A 1 92 ? -10.917 -8.518 -1.747 1.00 97.00 92 ALA A O 1
ATOM 741 N N . THR A 1 93 ? -11.781 -6.512 -1.254 1.00 96.69 93 THR A N 1
ATOM 742 C CA . THR A 1 93 ? -12.113 -6.171 -2.654 1.00 96.69 93 THR A CA 1
ATOM 743 C C . THR A 1 93 ? -10.874 -6.116 -3.545 1.00 96.69 93 THR A C 1
ATOM 745 O O . THR A 1 93 ? -10.931 -6.413 -4.734 1.00 96.69 93 THR A O 1
ATOM 748 N N . LEU A 1 94 ? -9.735 -5.743 -2.961 1.00 95.56 94 LEU A N 1
ATOM 749 C CA . LEU A 1 94 ? -8.469 -5.688 -3.665 1.00 95.56 94 LEU A CA 1
ATOM 750 C C . LEU A 1 94 ? -7.909 -7.109 -3.871 1.00 95.56 94 LEU A C 1
ATOM 752 O O . LEU A 1 94 ? -7.437 -7.413 -4.964 1.00 95.56 94 LEU A O 1
ATOM 756 N N . GLN A 1 95 ? -8.035 -8.000 -2.881 1.00 94.81 95 GLN A N 1
ATOM 757 C CA . GLN A 1 95 ? -7.663 -9.417 -3.020 1.00 94.81 95 GLN A CA 1
ATOM 758 C C . GLN A 1 95 ? -8.561 -10.176 -4.005 1.00 94.81 95 GLN A C 1
ATOM 760 O O . GLN A 1 95 ? -8.068 -11.021 -4.743 1.00 94.81 95 GLN A O 1
ATOM 765 N N . GLU A 1 96 ? -9.853 -9.854 -4.079 1.00 94.69 96 GLU A N 1
ATOM 766 C CA . GLU A 1 96 ? -10.763 -10.427 -5.081 1.00 94.69 96 GLU A CA 1
ATOM 767 C C . GLU A 1 96 ? -10.305 -10.113 -6.514 1.00 94.69 96 GLU A C 1
ATOM 769 O O . GLU A 1 96 ? -10.370 -10.978 -7.385 1.00 94.69 96 GLU A O 1
ATOM 774 N N . GLN A 1 97 ? -9.797 -8.899 -6.762 1.00 94.19 97 GLN A N 1
ATOM 775 C CA . GLN A 1 97 ? -9.335 -8.492 -8.093 1.00 94.19 97 GLN A CA 1
ATOM 776 C C . GLN A 1 97 ? -7.890 -8.924 -8.395 1.00 94.19 97 GLN A C 1
ATOM 778 O O . GLN A 1 97 ? -7.589 -9.346 -9.512 1.00 94.19 97 GLN A O 1
ATOM 783 N N . TYR A 1 98 ? -6.981 -8.801 -7.427 1.00 93.12 98 TYR A N 1
ATOM 784 C CA . TYR A 1 98 ? -5.538 -8.982 -7.639 1.00 93.12 98 TYR A CA 1
ATOM 785 C C . TYR A 1 98 ? -4.970 -10.245 -6.992 1.00 93.12 98 TYR A C 1
ATOM 787 O O . TYR A 1 98 ? -3.771 -10.504 -7.109 1.00 93.12 98 TYR A O 1
ATOM 795 N N . GLY A 1 99 ? -5.807 -11.077 -6.377 1.00 93.44 99 GLY A N 1
ATOM 796 C CA . GLY A 1 99 ? -5.407 -12.284 -5.659 1.00 93.44 99 GLY A CA 1
ATOM 797 C C . GLY A 1 99 ? -4.617 -11.997 -4.383 1.00 93.44 99 GLY 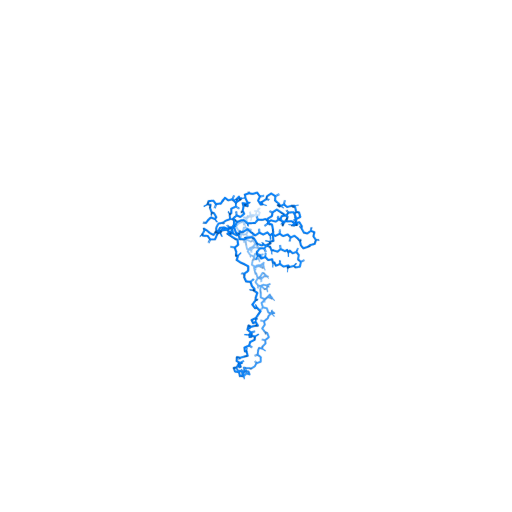A C 1
ATOM 798 O O . GLY A 1 99 ? -4.551 -10.866 -3.893 1.00 93.44 99 GLY A O 1
ATOM 799 N N . ASP A 1 100 ? -3.984 -13.042 -3.859 1.00 94.75 100 ASP A N 1
ATOM 800 C CA . ASP A 1 100 ? -3.249 -12.970 -2.601 1.00 94.75 100 ASP A CA 1
ATOM 801 C C . ASP A 1 100 ? -1.987 -12.112 -2.679 1.00 94.75 100 ASP A C 1
ATOM 803 O O . ASP A 1 100 ? -1.277 -12.062 -3.688 1.00 94.75 100 ASP A O 1
ATOM 807 N N . PHE A 1 101 ? -1.691 -11.449 -1.563 1.00 95.75 101 PHE A N 1
ATOM 808 C CA . PHE A 1 101 ? -0.491 -10.642 -1.411 1.00 95.75 101 PHE A CA 1
ATOM 809 C C . PHE A 1 101 ? 0.767 -11.506 -1.434 1.00 95.75 101 PHE A C 1
ATOM 811 O O . PHE A 1 101 ? 0.828 -12.575 -0.831 1.00 95.75 101 PHE A O 1
ATOM 818 N N . ASN A 1 102 ? 1.835 -10.987 -2.037 1.00 95.88 102 ASN A N 1
ATOM 819 C CA . ASN A 1 102 ? 3.142 -11.643 -1.996 1.00 95.88 102 ASN A CA 1
ATOM 820 C C . ASN A 1 102 ? 3.841 -11.487 -0.639 1.00 95.88 102 ASN A C 1
ATOM 822 O O . ASN A 1 102 ? 4.804 -12.197 -0.360 1.00 95.88 102 ASN A O 1
ATOM 826 N N . PHE A 1 103 ? 3.417 -10.518 0.169 1.00 96.88 103 PHE A N 1
ATOM 827 C CA . PHE A 1 103 ? 3.881 -10.320 1.536 1.00 96.88 103 PHE A CA 1
ATOM 828 C C . PHE A 1 103 ? 2.800 -9.606 2.341 1.00 96.88 103 PHE A C 1
ATOM 830 O O . PHE A 1 103 ? 2.122 -8.724 1.812 1.00 96.88 103 PHE A O 1
ATOM 837 N N . SER A 1 104 ? 2.675 -9.969 3.616 1.00 97.12 104 SER A N 1
ATOM 838 C CA . SER A 1 104 ? 1.781 -9.320 4.571 1.00 97.12 104 SER A CA 1
ATOM 839 C C . SER A 1 104 ? 2.435 -9.252 5.947 1.00 97.12 104 SER A C 1
ATOM 841 O O . SER A 1 104 ? 3.057 -10.221 6.384 1.00 97.12 104 SER A O 1
ATOM 843 N N . LYS A 1 105 ? 2.256 -8.130 6.642 1.00 97.31 105 LYS A N 1
ATOM 844 C CA . LYS A 1 105 ? 2.636 -7.942 8.042 1.00 97.31 105 LYS A CA 1
ATOM 845 C C . LYS A 1 105 ? 1.497 -7.268 8.796 1.00 97.31 105 LYS A C 1
ATOM 8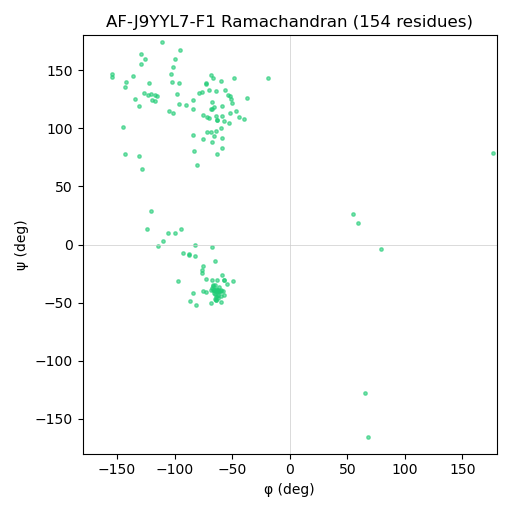47 O O . LYS A 1 105 ? 1.025 -6.206 8.398 1.00 97.31 105 LYS A O 1
ATOM 852 N N . LEU A 1 106 ? 1.074 -7.900 9.882 1.00 95.69 106 LEU A N 1
ATOM 853 C CA . LEU A 1 106 ? 0.017 -7.416 10.761 1.00 95.69 106 LEU A CA 1
ATOM 854 C C . LEU A 1 106 ? 0.664 -6.670 11.931 1.00 95.69 106 LEU A C 1
ATOM 856 O O . LEU A 1 106 ? 1.452 -7.260 12.667 1.00 95.69 106 LEU A O 1
ATOM 860 N N . GLU A 1 107 ? 0.331 -5.394 12.097 1.00 94.56 107 GLU A N 1
ATOM 861 C CA . GLU A 1 107 ? 0.664 -4.602 13.282 1.00 94.56 107 GLU A CA 1
ATOM 862 C C . GLU A 1 107 ? -0.621 -4.293 14.069 1.00 94.56 107 GLU A C 1
ATOM 864 O O . GLU A 1 107 ? -1.740 -4.585 13.635 1.00 94.56 107 GLU A O 1
ATOM 869 N N . GLN A 1 108 ? -0.481 -3.683 15.249 1.00 93.00 108 GLN A N 1
ATOM 870 C CA . GLN A 1 108 ? -1.629 -3.401 16.121 1.00 93.00 108 GLN A CA 1
ATOM 871 C C . GLN A 1 108 ? -2.671 -2.493 15.449 1.00 93.00 108 GLN A C 1
ATOM 873 O O . GLN A 1 108 ? -3.860 -2.807 15.439 1.00 93.00 108 GLN A O 1
ATOM 878 N N . THR A 1 109 ? -2.227 -1.375 14.873 1.00 96.06 109 THR A N 1
ATOM 879 C CA . THR A 1 109 ? -3.120 -0.367 14.274 1.00 96.06 109 THR A CA 1
ATOM 880 C C . THR A 1 109 ? -3.259 -0.534 12.763 1.00 96.06 109 THR A C 1
ATOM 882 O O . THR A 1 109 ? -4.310 -0.218 12.197 1.00 96.06 109 THR A O 1
ATOM 885 N N . PHE A 1 110 ? -2.200 -1.013 12.112 1.00 97.56 110 PHE A N 1
ATOM 886 C CA . PHE A 1 110 ? -2.080 -1.051 10.662 1.00 97.56 110 PHE A CA 1
ATOM 887 C C . PHE A 1 110 ? -1.679 -2.431 10.162 1.00 97.56 110 PHE A C 1
ATOM 889 O O . PHE A 1 110 ? -1.010 -3.194 10.851 1.00 97.56 110 PHE A O 1
ATOM 896 N N . GLU A 1 111 ? -2.022 -2.711 8.918 1.00 97.94 111 GLU A N 1
ATOM 897 C CA . GLU A 1 111 ? -1.565 -3.887 8.193 1.00 97.94 111 GLU A CA 1
ATOM 898 C C . GLU A 1 111 ? -0.858 -3.409 6.935 1.00 97.94 111 GLU A C 1
ATOM 900 O O . GLU A 1 111 ? -1.282 -2.440 6.298 1.00 9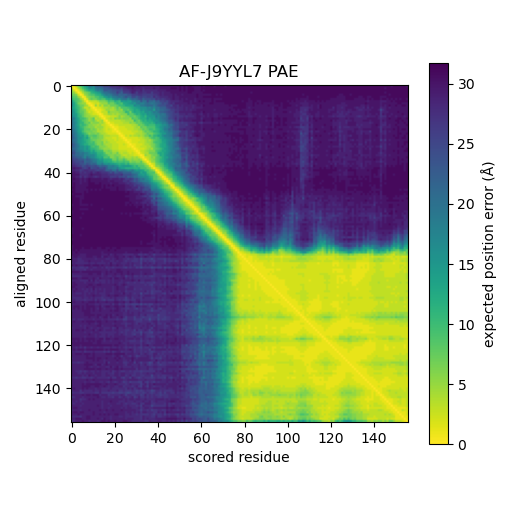7.94 111 GLU A O 1
ATOM 905 N N . PHE A 1 112 ? 0.253 -4.066 6.624 1.00 98.25 112 PHE A N 1
ATOM 906 C CA . PHE A 1 112 ? 1.100 -3.738 5.492 1.00 98.25 112 PHE A CA 1
ATOM 907 C C . PHE A 1 112 ? 1.156 -4.931 4.557 1.00 98.25 112 PHE A C 1
ATOM 909 O O . PHE A 1 112 ? 1.566 -6.022 4.955 1.00 98.25 112 PHE A O 1
ATOM 916 N N . HIS A 1 113 ? 0.796 -4.711 3.303 1.00 98.31 113 HIS A N 1
ATOM 917 C CA . HIS A 1 113 ? 0.779 -5.738 2.275 1.00 98.31 113 HIS A CA 1
ATOM 918 C C . HIS A 1 113 ? 1.600 -5.313 1.064 1.00 98.31 113 HIS A C 1
ATOM 920 O O . HIS A 1 113 ? 1.864 -4.125 0.860 1.00 98.31 113 HIS A O 1
ATOM 926 N N . ARG A 1 114 ? 2.016 -6.288 0.252 1.00 96.88 114 ARG A N 1
ATOM 927 C CA . ARG A 1 114 ? 2.798 -6.030 -0.959 1.00 96.88 114 ARG A CA 1
ATOM 928 C C . ARG A 1 114 ? 2.433 -6.966 -2.104 1.00 96.88 114 ARG A C 1
ATOM 930 O O . ARG A 1 114 ? 2.425 -8.184 -1.913 1.00 96.88 114 ARG A O 1
ATOM 937 N N . TYR A 1 115 ? 2.287 -6.408 -3.304 1.00 95.81 115 TYR A N 1
ATOM 938 C CA . TYR A 1 115 ? 2.395 -7.156 -4.558 1.00 95.81 115 TYR A CA 1
ATOM 939 C C . TYR A 1 115 ? 3.732 -6.914 -5.250 1.00 95.81 115 TYR A C 1
ATOM 941 O O . TYR A 1 115 ? 4.299 -5.817 -5.216 1.00 95.81 115 TYR A O 1
ATOM 949 N N . ASN A 1 116 ? 4.213 -7.953 -5.920 1.00 93.81 116 ASN A N 1
ATOM 950 C CA . ASN A 1 116 ? 5.314 -7.868 -6.861 1.00 93.81 116 ASN A CA 1
ATOM 951 C C . ASN A 1 116 ? 4.735 -7.591 -8.253 1.00 93.81 116 ASN A C 1
ATOM 953 O O . ASN A 1 116 ? 3.960 -8.399 -8.764 1.00 93.81 116 ASN A O 1
ATOM 957 N N . ALA A 1 117 ? 5.129 -6.474 -8.859 1.00 91.25 117 ALA A N 1
ATOM 958 C CA . ALA A 1 117 ? 4.635 -6.018 -10.153 1.00 91.25 117 ALA A CA 1
ATOM 959 C C . ALA A 1 117 ? 5.826 -5.719 -11.079 1.00 91.25 117 ALA A C 1
ATOM 961 O O . ALA A 1 117 ? 6.099 -4.563 -11.382 1.00 91.25 117 ALA A O 1
ATOM 962 N N . GLY A 1 118 ? 6.583 -6.768 -11.426 1.00 89.56 118 GLY A N 1
ATOM 963 C CA . GLY A 1 118 ? 7.838 -6.665 -12.184 1.00 89.56 118 GLY A CA 1
ATOM 964 C C . GLY A 1 118 ? 8.946 -5.928 -11.415 1.00 89.56 118 GLY A C 1
ATOM 965 O O . GLY A 1 118 ? 9.227 -6.275 -10.255 1.00 89.56 118 GLY A O 1
ATOM 966 N N . GLY A 1 119 ? 9.550 -4.920 -12.046 1.00 91.75 119 GLY A N 1
ATOM 967 C CA . GLY A 1 119 ? 10.494 -3.959 -11.464 1.00 91.75 119 GLY A CA 1
ATOM 968 C C . GLY A 1 119 ? 9.884 -3.058 -10.382 1.00 91.75 119 GLY A C 1
ATOM 969 O O . GLY A 1 119 ? 10.609 -2.488 -9.572 1.00 91.75 119 GLY A O 1
ATOM 970 N N . CYS A 1 120 ? 8.554 -3.011 -10.263 1.00 94.31 120 CYS A N 1
ATOM 971 C CA . CYS A 1 120 ? 7.873 -2.247 -9.220 1.00 94.31 120 CYS A CA 1
ATOM 972 C C . CYS A 1 120 ? 7.407 -3.109 -8.030 1.00 94.31 120 CYS A C 1
ATOM 974 O O . CYS A 1 120 ? 7.215 -4.336 -8.099 1.00 94.31 120 CYS A O 1
ATOM 976 N N . ARG A 1 121 ? 7.181 -2.448 -6.893 1.00 95.56 121 ARG A N 1
ATOM 977 C CA . ARG A 1 121 ? 6.485 -2.983 -5.716 1.00 95.56 121 ARG A CA 1
ATOM 978 C C . ARG A 1 121 ? 5.276 -2.121 -5.417 1.00 95.56 121 ARG A C 1
ATOM 980 O O . ARG A 1 121 ? 5.394 -0.906 -5.298 1.00 95.56 121 ARG A O 1
ATOM 987 N N . VAL A 1 122 ? 4.125 -2.764 -5.261 1.00 97.06 122 VAL A N 1
ATOM 988 C CA . VAL A 1 122 ? 2.922 -2.075 -4.800 1.00 97.06 122 VAL A CA 1
ATOM 989 C C . VAL A 1 122 ? 2.734 -2.381 -3.329 1.00 97.06 122 VAL A C 1
ATOM 991 O O . VAL A 1 122 ? 2.490 -3.532 -2.975 1.00 97.06 122 VAL A O 1
ATOM 994 N N . PHE A 1 123 ? 2.873 -1.366 -2.486 1.00 98.00 123 PHE A N 1
ATOM 995 C CA . PHE A 1 123 ? 2.634 -1.437 -1.051 1.00 98.00 123 PHE A CA 1
ATOM 996 C C . PHE A 1 123 ? 1.223 -0.962 -0.736 1.00 98.00 123 PHE A C 1
ATOM 998 O O . PHE A 1 123 ? 0.755 0.022 -1.302 1.00 98.00 123 PHE A O 1
ATOM 1005 N N . ILE A 1 124 ? 0.555 -1.655 0.176 1.00 98.50 124 ILE A N 1
ATOM 1006 C CA . ILE A 1 124 ? -0.796 -1.330 0.619 1.00 98.50 124 ILE A CA 1
ATOM 1007 C C . ILE A 1 124 ? -0.765 -1.224 2.133 1.00 98.50 124 ILE A C 1
ATOM 1009 O O . ILE A 1 124 ? -0.259 -2.120 2.807 1.00 98.50 124 ILE A O 1
ATOM 1013 N N . GLN A 1 125 ? -1.320 -0.138 2.654 1.00 98.44 125 GLN A N 1
ATOM 1014 C CA . GLN A 1 125 ? -1.524 0.062 4.078 1.00 98.44 125 GLN A CA 1
ATOM 1015 C C . GLN A 1 125 ? -3.023 0.133 4.362 1.00 98.44 125 GLN A C 1
ATOM 1017 O O . GLN A 1 125 ? -3.727 0.945 3.759 1.00 98.44 125 GLN A O 1
ATOM 1022 N N . ASN A 1 126 ? -3.518 -0.667 5.302 1.00 98.62 126 ASN A N 1
ATOM 1023 C CA . ASN A 1 126 ? -4.896 -0.578 5.795 1.00 98.62 126 ASN A CA 1
ATOM 1024 C C . ASN A 1 126 ? -4.951 -0.526 7.319 1.00 98.62 126 ASN A C 1
ATOM 1026 O O . ASN A 1 126 ? -3.993 -0.873 8.005 1.00 98.62 126 ASN A O 1
ATOM 1030 N N . TYR A 1 127 ? -6.093 -0.110 7.862 1.00 98.38 127 TYR A N 1
ATOM 1031 C CA . TYR A 1 127 ? -6.357 -0.253 9.293 1.00 98.38 127 TYR A CA 1
ATOM 1032 C C . TYR A 1 127 ? -6.625 -1.716 9.651 1.00 98.38 127 TYR A C 1
ATOM 1034 O O . TYR A 1 127 ? -7.400 -2.390 8.966 1.00 98.38 127 TYR A O 1
ATOM 1042 N N . THR A 1 128 ? -6.081 -2.178 10.775 1.00 97.38 128 THR A N 1
ATOM 1043 C CA . THR A 1 128 ? -6.352 -3.520 11.320 1.00 97.38 128 THR A CA 1
ATOM 1044 C C . THR A 1 128 ? -7.820 -3.673 11.728 1.00 97.38 128 THR A C 1
ATOM 1046 O O . THR A 1 128 ? -8.446 -4.702 11.476 1.00 97.38 128 THR A O 1
ATOM 1049 N N . SER A 1 129 ? -8.404 -2.620 12.311 1.00 96.88 129 SER A N 1
ATOM 1050 C CA . SER A 1 129 ? -9.749 -2.645 12.904 1.00 96.88 129 SER A CA 1
ATOM 1051 C C . SER A 1 129 ? -10.868 -2.797 11.876 1.00 96.88 129 SER A C 1
ATOM 1053 O O . SER A 1 129 ? -11.749 -3.640 12.023 1.00 96.88 129 SER A O 1
ATOM 1055 N N . ASN A 1 130 ? -10.852 -1.969 10.831 1.00 97.38 130 ASN A N 1
ATOM 1056 C CA . ASN A 1 130 ? -11.921 -1.911 9.839 1.00 97.38 130 ASN A CA 1
ATOM 1057 C C . ASN A 1 130 ? -11.474 -2.371 8.448 1.00 97.38 130 ASN A C 1
ATOM 1059 O O . ASN A 1 130 ? -12.310 -2.397 7.547 1.00 97.38 130 ASN A O 1
ATOM 1063 N N . LYS A 1 131 ? -10.205 -2.741 8.253 1.00 97.88 131 LYS A N 1
ATOM 1064 C CA . LYS A 1 131 ? -9.677 -3.245 6.977 1.00 97.88 131 LYS A CA 1
ATOM 1065 C C . LYS A 1 131 ? -9.817 -2.274 5.798 1.00 97.88 131 LYS A C 1
ATOM 1067 O O . LYS A 1 131 ? -9.787 -2.712 4.648 1.00 97.88 131 LYS A O 1
ATOM 1072 N N . LEU A 1 132 ? -10.022 -0.980 6.055 1.00 98.31 132 LEU A N 1
ATOM 1073 C CA . LEU A 1 132 ? -10.048 0.045 5.013 1.00 98.31 132 LEU A CA 1
ATOM 1074 C C . LEU A 1 132 ? -8.625 0.401 4.610 1.00 98.31 132 LEU A C 1
ATOM 1076 O O . LEU A 1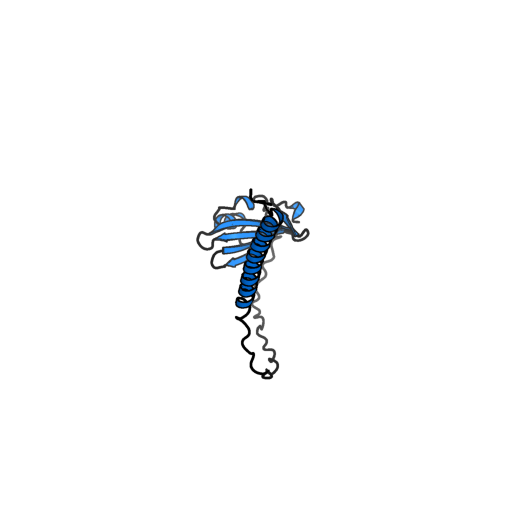 132 ? -7.789 0.685 5.471 1.00 98.31 132 LEU A O 1
ATOM 1080 N N . ILE A 1 133 ? -8.380 0.396 3.305 1.00 98.50 133 ILE A N 1
ATOM 1081 C CA . ILE A 1 133 ? -7.121 0.818 2.710 1.00 98.50 133 ILE A CA 1
ATOM 1082 C C . ILE A 1 133 ? -6.970 2.320 2.926 1.00 98.50 133 ILE A C 1
ATOM 1084 O O . ILE A 1 133 ? -7.822 3.110 2.524 1.00 98.50 133 ILE A O 1
ATOM 1088 N N . ILE A 1 134 ? -5.876 2.690 3.573 1.00 98.00 134 ILE A N 1
ATOM 1089 C CA . ILE A 1 134 ? -5.500 4.068 3.875 1.00 98.00 134 ILE A CA 1
ATOM 1090 C C . ILE A 1 134 ? -4.736 4.641 2.693 1.00 98.00 134 ILE A C 1
ATOM 1092 O O . ILE A 1 134 ? -5.028 5.742 2.241 1.00 98.00 134 ILE A O 1
ATOM 1096 N N . HIS A 1 135 ? -3.749 3.884 2.216 1.00 98.12 135 HIS A N 1
ATOM 1097 C CA . HIS A 1 135 ? -2.845 4.344 1.182 1.00 98.12 135 HIS A CA 1
ATOM 1098 C C . HIS A 1 135 ? -2.264 3.176 0.395 1.00 98.12 135 HIS A C 1
ATOM 1100 O O . HIS A 1 135 ? -2.021 2.092 0.940 1.00 98.12 135 HIS A O 1
ATOM 1106 N N . ILE A 1 136 ? -2.025 3.419 -0.888 1.00 98.25 136 ILE A N 1
ATOM 1107 C CA . ILE A 1 136 ? -1.341 2.505 -1.791 1.00 98.25 136 ILE A CA 1
ATOM 1108 C C . ILE A 1 136 ? -0.140 3.242 -2.370 1.00 98.25 136 ILE A C 1
ATOM 1110 O O . ILE A 1 136 ? -0.283 4.329 -2.919 1.00 98.25 136 ILE A O 1
ATOM 1114 N N . THR A 1 137 ? 1.045 2.650 -2.304 1.00 97.94 137 THR A N 1
ATOM 1115 C CA . THR A 1 137 ? 2.277 3.229 -2.852 1.00 97.94 137 THR A CA 1
ATOM 1116 C C . THR A 1 137 ? 2.809 2.329 -3.954 1.00 97.94 137 THR A C 1
ATOM 1118 O O . THR A 1 137 ? 2.969 1.130 -3.749 1.00 97.94 137 THR A O 1
ATOM 1121 N N . ILE A 1 138 ? 3.098 2.903 -5.120 1.00 97.31 138 ILE A N 1
ATOM 1122 C CA . ILE A 1 138 ? 3.738 2.196 -6.231 1.00 97.31 138 ILE A CA 1
ATOM 1123 C C . ILE A 1 138 ? 5.182 2.668 -6.261 1.00 97.31 138 ILE A C 1
ATOM 1125 O O . ILE A 1 138 ? 5.431 3.852 -6.468 1.00 97.31 138 ILE A O 1
ATOM 1129 N N . TYR A 1 139 ?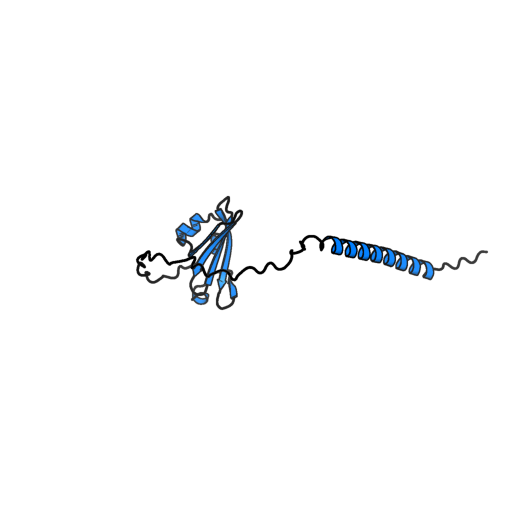 6.109 1.761 -5.992 1.00 96.94 139 TYR A N 1
ATOM 1130 C CA . TYR A 1 139 ? 7.524 2.068 -5.855 1.00 96.94 139 TYR A CA 1
ATOM 1131 C C . TYR A 1 139 ? 8.327 1.346 -6.930 1.00 96.94 139 TYR A C 1
ATOM 1133 O O . TYR A 1 139 ? 8.257 0.119 -7.026 1.00 96.94 139 TYR A O 1
ATOM 1141 N N . ASP A 1 140 ? 9.081 2.102 -7.713 1.00 95.00 140 ASP A N 1
ATOM 1142 C CA . ASP A 1 140 ? 10.027 1.584 -8.693 1.00 95.00 140 ASP A CA 1
ATOM 1143 C C . ASP A 1 140 ? 11.359 1.260 -8.007 1.00 95.00 140 ASP A C 1
ATOM 1145 O O . ASP A 1 140 ? 11.955 2.110 -7.341 1.00 95.00 140 ASP A O 1
ATOM 1149 N N . LEU A 1 141 ? 11.813 0.015 -8.157 1.00 92.75 141 LEU A N 1
ATOM 1150 C CA . LEU A 1 141 ? 13.051 -0.464 -7.551 1.00 92.75 141 LEU A CA 1
ATOM 1151 C C . LEU A 1 141 ? 14.312 0.020 -8.271 1.00 92.75 141 LEU A C 1
ATOM 1153 O O . LEU A 1 141 ? 15.368 0.065 -7.643 1.00 92.75 141 LEU A O 1
ATOM 1157 N N . GLU A 1 142 ? 14.229 0.350 -9.558 1.00 92.69 142 GLU A N 1
ATOM 1158 C CA . GLU A 1 142 ? 15.377 0.815 -10.336 1.00 92.69 142 GLU A CA 1
ATOM 1159 C C . GLU A 1 142 ? 15.630 2.297 -10.086 1.00 92.69 142 GLU A C 1
ATOM 1161 O O . GLU A 1 142 ? 16.733 2.711 -9.720 1.00 92.69 142 GLU A O 1
ATOM 1166 N N . THR A 1 143 ? 14.585 3.110 -10.241 1.00 94.19 143 THR A N 1
ATOM 1167 C CA . THR A 1 143 ? 14.701 4.568 -10.108 1.00 94.19 143 THR A CA 1
ATOM 1168 C C . THR A 1 143 ? 14.533 5.059 -8.673 1.00 94.19 143 THR A C 1
ATOM 1170 O O . THR A 1 143 ? 14.760 6.239 -8.404 1.00 94.19 143 THR A O 1
ATOM 1173 N N . ASN A 1 144 ? 14.141 4.182 -7.740 1.00 92.75 144 ASN A N 1
ATOM 1174 C CA . ASN A 1 144 ? 13.783 4.518 -6.358 1.00 92.75 144 ASN A CA 1
ATOM 1175 C C . ASN A 1 144 ? 12.680 5.592 -6.258 1.00 92.75 144 ASN A C 1
ATOM 1177 O O . ASN A 1 144 ? 12.616 6.336 -5.274 1.00 92.75 144 ASN A O 1
ATOM 1181 N N . SER A 1 145 ? 11.826 5.692 -7.279 1.00 94.12 145 SER A N 1
ATOM 1182 C CA . SER A 1 145 ? 10.776 6.707 -7.381 1.00 94.12 145 SER A CA 1
ATOM 1183 C C . SER A 1 145 ? 9.405 6.150 -7.006 1.00 94.12 145 SER A C 1
ATOM 1185 O O . SER A 1 145 ? 9.125 4.961 -7.151 1.00 94.12 145 SER A O 1
ATOM 1187 N N . VAL A 1 146 ? 8.527 7.033 -6.525 1.00 95.56 146 VAL A N 1
ATOM 1188 C CA . VAL A 1 146 ? 7.119 6.710 -6.269 1.00 95.56 146 VAL A CA 1
ATOM 1189 C C . VAL A 1 146 ? 6.277 7.182 -7.446 1.00 95.56 146 VAL A C 1
ATOM 1191 O O . VAL A 1 146 ? 6.377 8.337 -7.858 1.00 95.56 146 VAL A O 1
ATOM 1194 N N . TYR A 1 147 ? 5.431 6.297 -7.965 1.00 93.25 147 TYR A N 1
ATOM 1195 C CA . TYR A 1 147 ? 4.526 6.603 -9.065 1.00 93.25 147 TYR A CA 1
ATOM 1196 C C . TYR A 1 147 ? 3.095 6.836 -8.584 1.00 93.25 147 TYR A C 1
ATOM 1198 O O . TYR A 1 147 ? 2.564 6.116 -7.734 1.00 93.25 147 TYR A O 1
ATOM 1206 N N . GLU A 1 148 ? 2.448 7.832 -9.188 1.00 92.62 148 GLU A N 1
ATOM 1207 C CA . GLU A 1 148 ? 1.023 8.108 -8.980 1.00 92.62 148 GLU A CA 1
ATOM 1208 C C . GLU A 1 148 ? 0.132 7.068 -9.660 1.00 92.62 148 GLU A C 1
ATOM 1210 O O . GLU A 1 148 ? -0.959 6.765 -9.181 1.00 92.62 148 GLU A O 1
ATOM 1215 N N . LYS A 1 149 ? 0.606 6.484 -10.763 1.00 93.06 149 LYS A N 1
ATOM 1216 C CA . LYS A 1 149 ? -0.096 5.453 -11.520 1.00 93.06 149 LYS A CA 1
ATOM 1217 C C . LYS A 1 149 ? 0.871 4.338 -11.896 1.00 93.06 149 LYS A C 1
ATOM 1219 O O . LYS A 1 149 ? 2.039 4.592 -12.167 1.00 93.06 149 LYS A O 1
ATOM 1224 N N . TYR A 1 150 ? 0.370 3.107 -11.916 1.00 91.88 150 TYR A N 1
ATOM 1225 C CA . TYR A 1 150 ? 1.123 1.978 -12.440 1.00 91.88 150 TYR A CA 1
ATOM 1226 C C . TYR A 1 150 ? 1.125 2.034 -13.969 1.00 91.88 150 TYR A C 1
ATOM 1228 O O . TYR A 1 150 ? 0.072 2.202 -14.586 1.00 91.88 150 TYR A O 1
ATOM 1236 N N . GL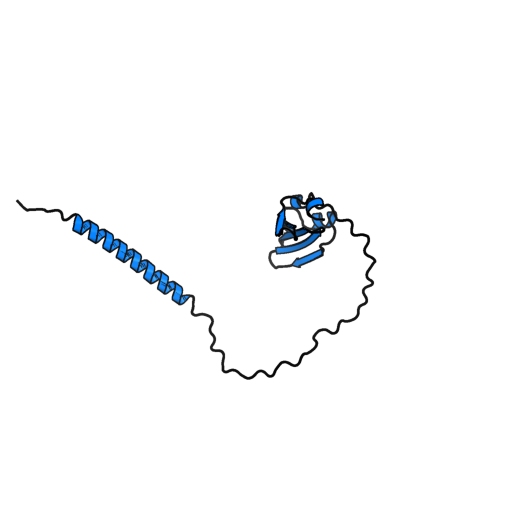U A 1 151 ? 2.303 1.885 -14.559 1.00 90.31 151 GLU A N 1
ATOM 1237 C CA . GLU A 1 151 ? 2.509 1.761 -15.998 1.00 90.31 151 GLU A CA 1
ATOM 1238 C C . GLU A 1 151 ? 3.417 0.553 -16.214 1.00 90.31 151 GLU A C 1
ATOM 1240 O O . GLU A 1 151 ?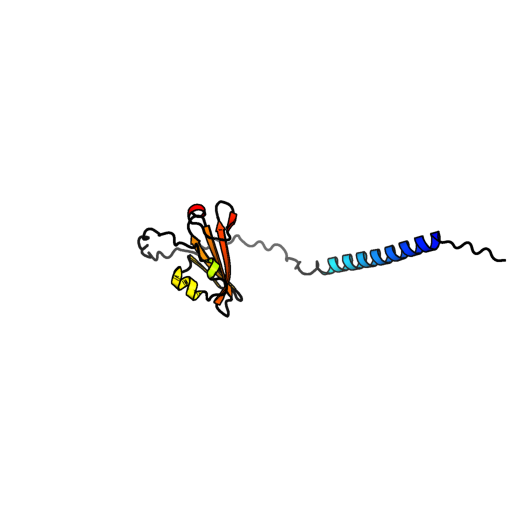 4.535 0.532 -15.704 1.00 90.31 151 GLU A O 1
ATOM 1245 N N . GLU A 1 152 ? 2.930 -0.458 -16.935 1.00 87.62 152 GLU A N 1
ATOM 1246 C CA . GLU A 1 152 ? 3.653 -1.720 -17.129 1.00 87.62 152 GLU A CA 1
ATOM 1247 C C . GLU A 1 152 ? 5.038 -1.483 -17.744 1.00 87.62 152 GLU A C 1
ATOM 1249 O O . GLU A 1 152 ? 6.022 -1.982 -17.218 1.00 87.62 152 GLU A O 1
ATOM 1254 N N . GLU A 1 153 ? 5.143 -0.612 -18.753 1.00 88.31 153 GLU A N 1
ATOM 1255 C CA . GLU A 1 153 ? 6.411 -0.254 -19.411 1.00 88.31 153 GLU A CA 1
ATOM 1256 C C . GLU A 1 153 ? 7.478 0.302 -18.457 1.00 88.31 153 GLU A C 1
ATOM 1258 O O . GLU A 1 153 ? 8.667 0.112 -18.693 1.00 88.31 153 GLU A O 1
ATOM 1263 N N . LYS A 1 154 ? 7.069 0.977 -17.375 1.00 87.25 154 LYS A N 1
ATOM 1264 C CA . LYS A 1 154 ? 7.982 1.527 -16.356 1.00 87.25 154 LYS A CA 1
ATOM 1265 C C . LYS A 1 154 ? 8.315 0.528 -15.250 1.00 87.25 154 LYS A C 1
ATOM 1267 O O . LYS A 1 154 ? 9.126 0.825 -14.383 1.00 87.25 154 LYS A O 1
ATOM 1272 N N . CYS A 1 155 ? 7.628 -0.606 -15.233 1.00 86.25 155 CYS A N 1
ATOM 1273 C CA . CYS A 1 155 ? 7.687 -1.603 -14.178 1.00 86.25 155 CYS A CA 1
ATOM 1274 C C . CYS A 1 155 ? 8.061 -2.992 -14.716 1.00 86.25 155 CYS A C 1
ATOM 1276 O O . CYS A 1 155 ? 7.881 -3.969 -13.988 1.00 86.25 155 CYS A O 1
ATOM 1278 N N . LEU A 1 156 ? 8.536 -3.095 -15.960 1.00 82.44 156 LEU A N 1
ATOM 1279 C CA . LEU A 1 156 ? 9.002 -4.332 -16.593 1.00 82.44 156 LEU A CA 1
ATOM 1280 C C . LEU A 1 156 ? 10.476 -4.596 -16.292 1.00 82.44 156 LEU A C 1
ATOM 1282 O O . LEU A 1 156 ? 11.271 -3.645 -16.405 1.00 82.44 156 LEU A O 1
#

Solvent-accessible surface area (backbone atoms only — not comparable to full-atom values): 9741 Å² total; per-residue (Å²): 135,84,86,79,78,78,60,61,67,59,54,52,52,49,51,53,51,53,50,50,54,52,52,51,52,50,51,52,52,51,54,55,53,59,60,67,74,71,75,83,84,76,75,80,78,71,75,90,72,83,73,74,81,78,76,86,71,80,91,69,77,82,76,86,71,81,68,79,75,72,78,75,66,79,78,72,74,71,86,54,59,64,56,65,78,44,49,72,34,50,52,65,65,51,34,74,75,69,46,81,65,76,40,77,48,84,49,90,66,38,29,43,36,29,41,80,44,69,45,20,39,38,38,38,34,25,35,53,88,77,34,32,23,71,43,64,47,37,34,32,68,85,79,72,41,77,46,93,60,56,51,68,88,81,16,98

Radius of gyration: 32.35 Å; Cα contacts (8 Å, |Δi|>4): 161; chains: 1; bounding box: 46×108×56 Å

pLDDT: mean 77.04, std 19.72, range [37.0, 98.62]

Nearest PDB structures (foldseek):
  3rpx-assembly1_C  TM=7.645E-01  e=1.686E+00  Homo sapiens
  7te3-assembly1_A  TM=7.322E-01  e=2.272E+00  Homo sapiens
  7zjz-assembly1_A  TM=5.280E-01  e=9.282E-01  Serratia proteamaculans

Secondary structure (DSSP, 8-state):
-------HHHHHHHHHHHHHHHHHHHHHHHHHHHHHTT-S------S---PPPPP------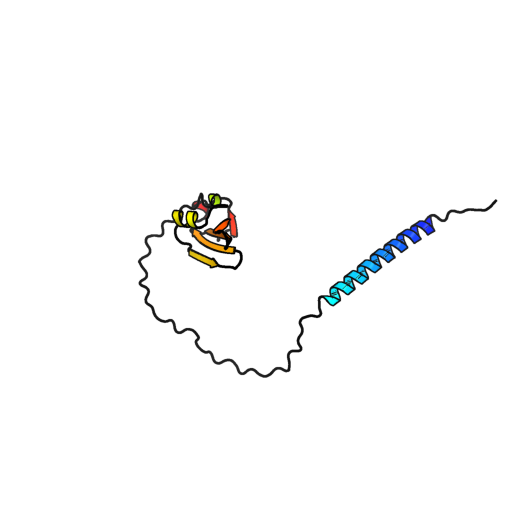-------------------TTGGGGTTSBHHHHHHHH-S-SEEEE-SSEEEEEEEETTEEEEEEEETTT-BEEEEEEEETTT-PEESS--GGG--

Mean predicted aligned error: 19.34 Å